Protein AF-A0A6S5D367-F1 (afdb_monomer_lite)

Foldseek 3Di:
DVQLVVCCVVLVVVLVVLVVVCCCLPVVDPCSVVDDPPPDVSVVVNVVSVVSNVVSVPDDPDPDDPVNVVVVVCVVCVVCVVVCVVVDPPVVVVVVVVVVVD

Organism: Aeromonas veronii (NCBI:txid654)

pLDDT: mean 86.99, std 5.33, range [64.31, 95.62]

Secondary structure (DSSP, 8-state):
-HHHHHHHHHHHHHHHHHHHHHHIIIII-SSGGG--STT-HHHHHHHHHHHHHHHHHH--SSS--HHHHHHHHHHHHGGGHHHHHHHS-HHHHHHHHHHHH-

Radius of gyration: 26.48 Å; chains: 1; bounding box: 50×31×66 Å

Sequence (102 aa):
MRAKRTGLREYGALAAEYTSGFERRWLHTVDRDGETLLGSADIQSLADLGNAYAVIKEIRPLPFSRDTIMQLVMATLIPFTPLLFTLFSFEVILDRFIGIVF

Structure (mmCIF, N/CA/C/O backbone):
data_AF-A0A6S5D367-F1
#
_entry.id   AF-A0A6S5D367-F1
#
loop_
_atom_site.group_PDB
_atom_site.id
_atom_site.type_symbol
_atom_site.label_atom_id
_atom_site.label_alt_id
_atom_site.label_comp_id
_atom_site.label_asym_id
_atom_site.label_entity_id
_atom_site.label_seq_id
_atom_site.pdbx_PDB_ins_code
_atom_site.Cartn_x
_atom_site.Cartn_y
_atom_site.Cartn_z
_atom_site.occupancy
_atom_site.B_iso_or_equiv
_atom_site.auth_seq_id
_atom_site.auth_comp_id
_atom_site.auth_asym_id
_atom_site.auth_atom_id
_atom_site.pdbx_PDB_model_num
ATOM 1 N N . MET A 1 1 ? -13.930 -0.029 -6.413 1.00 81.81 1 MET A N 1
ATOM 2 C CA . MET A 1 1 ? -13.265 -1.305 -6.796 1.00 81.81 1 MET A CA 1
ATOM 3 C C . MET A 1 1 ? -13.079 -1.507 -8.297 1.00 81.81 1 MET A C 1
ATOM 5 O O . MET A 1 1 ? -12.016 -1.989 -8.668 1.00 81.81 1 MET A O 1
ATOM 9 N N . ARG A 1 2 ? -14.042 -1.140 -9.163 1.00 84.12 2 ARG A N 1
ATOM 10 C CA . ARG A 1 2 ? -13.843 -1.185 -10.629 1.00 84.12 2 ARG A CA 1
ATOM 11 C C . ARG A 1 2 ? -12.630 -0.353 -11.068 1.00 84.12 2 ARG A C 1
ATOM 13 O O . ARG A 1 2 ? -11.734 -0.918 -11.668 1.00 84.12 2 ARG A O 1
ATOM 20 N N . ALA A 1 3 ? -12.531 0.900 -10.611 1.00 82.44 3 ALA A N 1
ATOM 21 C CA . ALA A 1 3 ? -11.376 1.770 -10.868 1.00 82.44 3 ALA A CA 1
ATOM 22 C C . ALA A 1 3 ? -10.027 1.142 -10.465 1.00 82.44 3 ALA A C 1
ATOM 24 O O . ALA A 1 3 ? -9.104 1.130 -11.263 1.00 82.44 3 ALA A O 1
ATOM 25 N N . LYS A 1 4 ? -9.929 0.521 -9.277 1.00 85.88 4 LYS A N 1
ATOM 26 C CA . LYS A 1 4 ? -8.719 -0.211 -8.857 1.00 85.88 4 LYS A CA 1
ATOM 27 C C . LYS A 1 4 ? -8.385 -1.373 -9.796 1.00 85.88 4 LYS A C 1
ATOM 29 O O . LYS A 1 4 ? -7.232 -1.551 -10.157 1.00 85.88 4 LYS A O 1
ATOM 34 N N . ARG A 1 5 ? -9.376 -2.190 -10.172 1.00 86.56 5 ARG A N 1
ATOM 35 C CA . ARG A 1 5 ? -9.161 -3.338 -11.072 1.00 86.56 5 ARG A CA 1
ATOM 36 C C . ARG A 1 5 ? -8.738 -2.894 -12.470 1.00 86.56 5 ARG A C 1
ATOM 38 O O . ARG A 1 5 ? -7.860 -3.524 -13.043 1.00 86.56 5 ARG A O 1
ATOM 45 N N . THR A 1 6 ? -9.361 -1.842 -12.995 1.00 89.12 6 THR A N 1
ATOM 46 C CA . THR A 1 6 ? -9.004 -1.247 -14.286 1.00 89.12 6 THR A CA 1
ATOM 47 C C . THR A 1 6 ? -7.597 -0.659 -14.228 1.00 89.12 6 THR A C 1
ATOM 49 O O . THR A 1 6 ? -6.744 -1.080 -14.998 1.00 89.12 6 THR A O 1
ATOM 52 N N . GLY A 1 7 ? -7.310 0.174 -13.224 1.00 86.81 7 GLY A N 1
ATOM 53 C CA . GLY A 1 7 ? -5.988 0.766 -13.029 1.00 86.81 7 GLY A CA 1
ATOM 54 C C . GLY A 1 7 ? -4.884 -0.280 -12.863 1.00 86.81 7 GLY A C 1
ATOM 55 O O . GLY A 1 7 ? -3.854 -0.166 -13.506 1.00 86.81 7 GLY A O 1
ATOM 56 N N . LEU A 1 8 ? -5.098 -1.347 -12.082 1.00 89.94 8 LEU A N 1
ATOM 57 C CA . LEU A 1 8 ? -4.107 -2.426 -11.940 1.00 89.94 8 LEU A CA 1
ATOM 58 C C . LEU A 1 8 ? -3.825 -3.161 -13.255 1.00 89.94 8 LEU A C 1
ATOM 60 O O . LEU A 1 8 ? -2.709 -3.626 -13.452 1.00 89.94 8 LEU A O 1
ATOM 64 N N . ARG A 1 9 ? -4.822 -3.294 -14.137 1.00 90.81 9 ARG A N 1
ATOM 65 C CA . ARG A 1 9 ? -4.631 -3.923 -15.450 1.00 90.81 9 ARG A CA 1
ATOM 66 C C . ARG A 1 9 ? -3.859 -3.009 -16.390 1.00 90.81 9 ARG A C 1
ATOM 68 O O . ARG A 1 9 ? -2.875 -3.448 -16.966 1.00 90.81 9 ARG A O 1
ATOM 75 N N . GLU A 1 10 ? -4.289 -1.759 -16.515 1.00 90.94 10 GLU A N 1
ATOM 76 C CA . GLU A 1 10 ? -3.698 -0.789 -17.442 1.00 90.94 10 GLU A CA 1
ATOM 77 C C . GLU A 1 10 ? -2.288 -0.382 -17.003 1.00 90.94 10 GLU A C 1
ATOM 79 O O . GLU A 1 10 ? -1.335 -0.543 -17.761 1.00 90.94 10 GLU A O 1
ATOM 84 N N . TYR A 1 11 ? -2.121 0.040 -15.746 1.00 89.88 11 TYR A N 1
ATOM 85 C CA . TYR A 1 11 ? -0.806 0.403 -15.213 1.00 89.88 11 TYR A CA 1
ATOM 86 C C . TYR A 1 11 ? 0.090 -0.813 -15.001 1.00 89.88 11 TYR A C 1
ATOM 88 O O . TYR A 1 11 ? 1.304 -0.684 -15.092 1.00 89.88 11 TYR A O 1
ATOM 96 N N . GLY A 1 12 ? -0.477 -1.994 -14.736 1.00 89.12 12 GLY A N 1
ATOM 97 C CA . GLY A 1 12 ? 0.300 -3.230 -14.657 1.00 89.12 12 GLY A CA 1
ATOM 98 C C . GLY A 1 12 ? 0.875 -3.638 -16.013 1.00 89.12 12 GLY A C 1
ATOM 99 O O . GLY A 1 12 ? 2.046 -4.004 -16.086 1.00 89.12 12 GLY A O 1
ATOM 100 N N . ALA A 1 13 ? 0.084 -3.531 -17.085 1.00 92.50 13 ALA A N 1
ATOM 101 C CA . ALA A 1 13 ? 0.557 -3.776 -18.446 1.00 92.50 13 ALA A CA 1
ATOM 102 C C . ALA A 1 13 ? 1.638 -2.763 -18.852 1.00 92.50 13 ALA A C 1
ATOM 104 O O . ALA A 1 13 ? 2.706 -3.170 -19.302 1.00 92.50 13 ALA A O 1
ATOM 105 N N . LEU A 1 14 ? 1.404 -1.472 -18.591 1.00 92.44 14 LEU A N 1
ATOM 106 C CA . LEU A 1 14 ? 2.383 -0.412 -18.839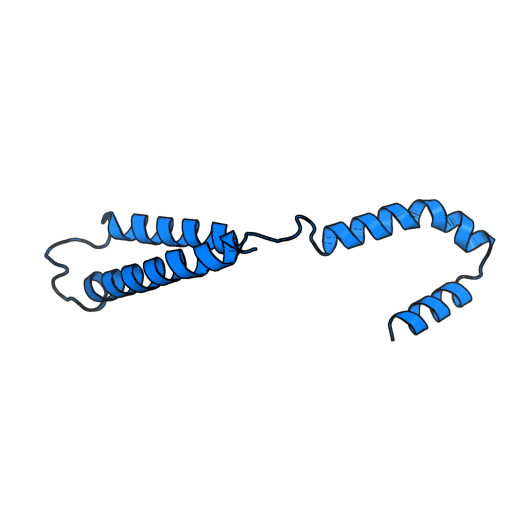 1.00 92.44 14 LEU A CA 1
ATOM 107 C C . LEU A 1 14 ? 3.686 -0.630 -18.051 1.00 92.44 14 LEU A C 1
ATOM 109 O O . LEU A 1 14 ? 4.773 -0.502 -18.606 1.00 92.44 14 LEU A O 1
ATOM 113 N N . ALA A 1 15 ? 3.586 -0.998 -16.770 1.00 91.88 15 ALA A N 1
ATOM 114 C CA . ALA A 1 15 ? 4.743 -1.303 -15.931 1.00 91.88 15 ALA A CA 1
ATOM 115 C C . ALA A 1 15 ? 5.549 -2.488 -16.464 1.00 91.88 15 ALA A C 1
ATOM 117 O O . ALA A 1 15 ? 6.778 -2.424 -16.491 1.00 91.88 15 ALA A O 1
ATOM 118 N N . ALA A 1 16 ? 4.875 -3.549 -16.910 1.00 91.38 16 ALA A N 1
ATOM 119 C CA . ALA A 1 16 ? 5.533 -4.716 -17.484 1.00 91.38 16 ALA A CA 1
ATOM 120 C C . ALA A 1 16 ? 6.254 -4.375 -18.797 1.00 91.38 16 ALA A C 1
ATOM 122 O O . ALA A 1 16 ? 7.424 -4.721 -18.959 1.00 91.38 16 ALA A O 1
ATOM 123 N N . GLU A 1 17 ? 5.583 -3.659 -19.701 1.00 93.62 17 GLU A N 1
ATOM 124 C CA . GLU A 1 17 ? 6.157 -3.236 -20.979 1.00 93.62 17 GLU A CA 1
ATOM 125 C C . GLU A 1 17 ? 7.381 -2.339 -20.764 1.00 93.62 17 GLU A C 1
ATOM 127 O O . GLU A 1 17 ? 8.474 -2.663 -21.235 1.00 93.62 17 GLU A O 1
ATOM 132 N N . TYR A 1 18 ? 7.234 -1.278 -19.967 1.00 93.06 18 TYR A N 1
ATOM 133 C CA . TYR A 1 18 ? 8.307 -0.323 -19.704 1.00 93.06 18 TYR A CA 1
ATOM 134 C C . TYR A 1 18 ? 9.503 -0.973 -18.997 1.00 93.06 18 TYR A C 1
ATOM 136 O O . TYR A 1 18 ? 10.644 -0.765 -19.403 1.00 93.06 18 TYR A O 1
ATOM 144 N N . THR A 1 19 ? 9.262 -1.820 -17.989 1.00 92.06 19 THR A N 1
ATOM 145 C CA . THR A 1 19 ? 10.345 -2.528 -17.282 1.00 92.06 19 THR A CA 1
ATOM 146 C C . THR A 1 19 ? 11.082 -3.479 -18.220 1.00 92.06 19 THR A C 1
ATOM 148 O O . THR A 1 19 ? 12.306 -3.526 -18.187 1.00 92.06 19 THR A O 1
ATOM 151 N N . SER A 1 20 ? 10.369 -4.186 -19.104 1.00 92.19 20 SER A N 1
ATOM 152 C CA . SER A 1 20 ? 11.003 -5.080 -20.083 1.00 92.19 20 SER A CA 1
ATOM 153 C C . SER A 1 20 ? 11.850 -4.324 -21.118 1.00 92.19 20 SER A C 1
ATOM 155 O O . SER A 1 20 ? 12.924 -4.793 -21.502 1.00 92.19 20 SER A O 1
ATOM 157 N N . GLY A 1 21 ? 11.403 -3.137 -21.545 1.00 92.06 21 GLY A N 1
ATOM 158 C CA . GLY A 1 21 ? 12.159 -2.252 -22.433 1.00 92.06 21 GLY A CA 1
ATOM 159 C C . GLY A 1 21 ? 13.398 -1.682 -21.746 1.00 92.06 21 GLY A C 1
ATOM 160 O O . GLY A 1 21 ? 14.493 -1.734 -22.307 1.00 92.06 21 GLY A O 1
ATOM 161 N N . PHE A 1 22 ? 13.241 -1.228 -20.501 1.00 92.12 22 PHE A N 1
ATOM 162 C CA . PHE A 1 22 ? 14.336 -0.759 -19.659 1.00 92.12 22 PHE A CA 1
ATOM 163 C C . PHE A 1 22 ? 15.385 -1.858 -19.443 1.00 92.12 22 PHE A C 1
ATOM 165 O O . PHE A 1 22 ? 16.574 -1.628 -19.645 1.00 92.12 22 PHE A O 1
ATOM 172 N N . GLU A 1 23 ? 14.954 -3.071 -19.089 1.00 90.75 23 GLU A N 1
ATOM 173 C CA . GLU A 1 23 ? 15.836 -4.221 -18.882 1.00 90.75 23 GLU A CA 1
ATOM 174 C C . GLU A 1 23 ? 16.634 -4.535 -20.150 1.00 90.75 23 GLU A C 1
ATOM 176 O O . GLU A 1 23 ? 17.860 -4.657 -20.113 1.00 90.75 23 GLU A O 1
ATOM 181 N N . ARG A 1 24 ? 15.949 -4.600 -21.297 1.00 90.12 24 ARG A N 1
ATOM 182 C CA . ARG A 1 24 ? 16.582 -4.857 -22.591 1.00 90.12 24 ARG A CA 1
ATOM 183 C C . ARG A 1 24 ? 17.647 -3.813 -22.909 1.00 90.12 24 ARG A C 1
ATOM 185 O O . ARG A 1 24 ? 18.769 -4.185 -23.234 1.00 90.12 24 ARG A O 1
ATOM 192 N N . ARG A 1 25 ? 17.305 -2.529 -22.788 1.00 89.25 25 ARG A N 1
ATOM 193 C CA . ARG A 1 25 ? 18.193 -1.414 -23.137 1.00 89.25 25 ARG A CA 1
ATOM 194 C C . ARG A 1 25 ? 19.391 -1.301 -22.196 1.00 89.25 25 ARG A C 1
ATOM 196 O O . ARG A 1 25 ? 20.511 -1.110 -22.654 1.00 89.25 25 ARG A O 1
ATOM 203 N N . TRP A 1 26 ? 19.168 -1.417 -20.889 1.00 89.94 26 TRP A N 1
ATOM 204 C CA . TRP A 1 26 ? 20.178 -1.054 -19.892 1.00 89.94 26 TRP A CA 1
ATOM 205 C C . TRP A 1 26 ? 20.959 -2.241 -19.322 1.00 89.94 26 TRP A C 1
ATOM 207 O O . TRP A 1 26 ? 22.123 -2.060 -18.933 1.00 89.94 26 TRP A O 1
ATOM 217 N N . LEU A 1 27 ? 20.353 -3.435 -19.272 1.00 88.62 27 LEU A N 1
ATOM 218 C CA . LEU A 1 27 ? 20.987 -4.648 -18.741 1.00 88.62 27 LEU A CA 1
ATOM 219 C C . LEU A 1 27 ? 21.509 -5.586 -19.834 1.00 88.62 27 LEU A C 1
ATOM 221 O O . LEU A 1 27 ? 22.552 -6.201 -19.628 1.00 88.62 27 LEU A O 1
ATOM 225 N N . HIS A 1 28 ? 20.819 -5.688 -20.976 1.00 86.38 28 HIS A N 1
ATOM 226 C CA . HIS A 1 28 ? 21.153 -6.671 -22.021 1.00 86.38 28 HIS A CA 1
ATOM 227 C C . HIS A 1 28 ? 21.879 -6.085 -23.244 1.00 86.38 28 HIS A C 1
ATOM 229 O O . HIS A 1 28 ? 22.501 -6.841 -23.990 1.00 86.38 28 HIS A O 1
ATOM 235 N N . THR A 1 29 ? 21.865 -4.763 -23.447 1.00 83.69 29 THR A N 1
ATOM 236 C CA . THR A 1 29 ? 22.625 -4.095 -24.522 1.00 83.69 29 THR A CA 1
ATOM 237 C C . THR A 1 29 ? 23.976 -3.588 -24.013 1.00 83.69 29 THR A C 1
ATOM 239 O O . THR A 1 29 ? 24.044 -2.828 -23.049 1.00 83.69 29 THR A O 1
ATOM 242 N N . VAL A 1 30 ? 25.063 -3.975 -24.693 1.00 75.69 30 VAL A N 1
ATOM 243 C CA . VAL A 1 30 ? 26.448 -3.625 -24.309 1.00 75.69 30 VAL A CA 1
ATOM 244 C C . VAL A 1 30 ? 26.766 -2.147 -24.557 1.00 75.69 30 VAL A C 1
ATOM 246 O O . VAL A 1 30 ? 27.425 -1.522 -23.733 1.00 75.69 30 VAL A O 1
ATOM 249 N N . ASP A 1 31 ? 26.279 -1.589 -25.667 1.00 78.06 31 ASP A N 1
ATOM 250 C CA . ASP A 1 31 ? 26.608 -0.225 -26.110 1.00 78.06 31 ASP A CA 1
ATOM 251 C C . ASP A 1 31 ? 25.655 0.846 -25.547 1.00 78.06 31 ASP A C 1
ATOM 253 O O . ASP A 1 31 ? 25.961 2.029 -25.602 1.00 78.06 31 ASP A O 1
ATOM 257 N N . ARG A 1 32 ? 24.504 0.445 -24.973 1.00 81.44 32 ARG A N 1
ATOM 258 C CA . ARG A 1 32 ? 23.477 1.338 -24.380 1.00 81.44 32 ARG A CA 1
ATOM 259 C C . ARG A 1 32 ? 23.164 2.579 -25.234 1.00 81.44 32 ARG A C 1
ATOM 261 O O . ARG A 1 32 ? 22.913 3.655 -24.702 1.00 81.44 32 ARG A O 1
ATOM 268 N N . ASP A 1 33 ? 23.224 2.428 -26.557 1.00 79.50 33 ASP A N 1
ATOM 269 C CA . ASP A 1 33 ? 23.066 3.498 -27.550 1.00 79.50 33 ASP A CA 1
ATOM 270 C C . ASP A 1 33 ? 24.014 4.705 -27.345 1.00 79.50 33 ASP A C 1
ATOM 272 O O . ASP A 1 33 ? 23.708 5.824 -27.755 1.00 79.50 33 ASP A O 1
ATOM 276 N N . GLY A 1 34 ? 25.160 4.502 -26.687 1.00 81.06 34 GLY A N 1
ATOM 277 C CA . GLY A 1 34 ? 26.102 5.557 -26.309 1.00 81.06 34 GLY A CA 1
ATOM 278 C C . GLY A 1 34 ? 25.676 6.394 -25.094 1.00 81.06 34 GLY A C 1
ATOM 279 O O . GLY A 1 34 ? 26.354 7.367 -24.757 1.00 81.06 34 GLY A O 1
ATOM 280 N N . GLU A 1 35 ? 24.581 6.040 -24.416 1.00 83.56 35 GLU A N 1
ATOM 281 C CA . GLU A 1 35 ? 24.077 6.749 -23.240 1.00 83.56 35 GLU A CA 1
ATOM 282 C C . GLU A 1 35 ? 24.563 6.138 -21.915 1.00 83.56 35 GLU A C 1
ATOM 284 O O . GLU A 1 35 ? 24.801 4.936 -21.766 1.00 83.56 35 GLU A O 1
ATOM 289 N N . THR A 1 36 ? 24.676 6.991 -20.892 1.00 84.75 36 THR A N 1
ATOM 290 C CA . THR A 1 36 ? 25.010 6.560 -19.530 1.00 84.75 36 THR A CA 1
ATOM 291 C C . THR A 1 36 ? 23.736 6.298 -18.736 1.00 84.75 36 THR A C 1
ATOM 293 O O . THR A 1 36 ? 22.836 7.130 -18.692 1.00 84.75 36 THR A O 1
ATOM 296 N N . LEU A 1 37 ? 23.692 5.151 -18.051 1.00 83.00 37 LEU A N 1
ATOM 297 C CA . LEU A 1 37 ? 22.578 4.781 -17.176 1.00 83.00 37 LEU A CA 1
ATOM 298 C C . LEU A 1 37 ? 22.346 5.848 -16.088 1.00 83.00 37 LEU A C 1
ATOM 300 O O . LEU A 1 37 ? 21.231 6.318 -15.887 1.00 83.00 37 LEU A O 1
ATOM 304 N N . LEU A 1 38 ? 23.416 6.266 -15.406 1.00 84.62 38 LEU A N 1
ATOM 305 C CA . LEU A 1 38 ? 23.366 7.352 -14.428 1.00 84.62 38 LEU A CA 1
ATOM 306 C C . LEU A 1 38 ? 23.089 8.689 -15.125 1.00 84.62 38 LEU A C 1
ATOM 308 O O . LEU A 1 38 ? 23.852 9.109 -15.989 1.00 84.62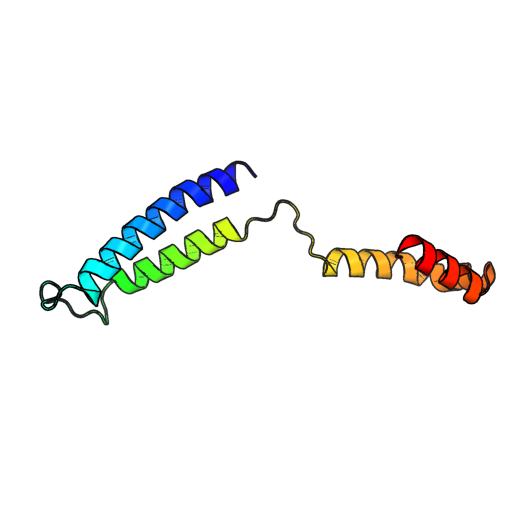 38 LEU A O 1
ATOM 312 N N . GLY A 1 39 ? 22.018 9.365 -14.707 1.00 83.94 39 GLY A N 1
ATOM 313 C CA . GLY A 1 39 ? 21.570 10.626 -15.304 1.00 83.94 39 GLY A CA 1
ATOM 314 C C . GLY A 1 39 ? 20.562 10.457 -16.443 1.00 83.94 39 GLY A C 1
ATOM 315 O O . GLY A 1 39 ? 20.012 11.456 -16.899 1.00 83.94 39 GLY A O 1
ATOM 316 N N . SER A 1 40 ? 20.269 9.221 -16.864 1.00 88.00 40 SER A N 1
ATOM 317 C CA . SER A 1 40 ? 19.184 8.959 -17.808 1.00 88.00 40 SER A CA 1
ATOM 318 C C . SER A 1 40 ? 17.818 9.272 -17.187 1.00 88.00 40 SER A C 1
ATOM 320 O O . SER A 1 40 ? 17.528 8.889 -16.047 1.00 88.00 40 SER A O 1
ATOM 322 N N . ALA A 1 41 ? 16.947 9.910 -17.973 1.00 88.19 41 ALA A N 1
ATOM 323 C CA . ALA A 1 41 ? 15.546 10.134 -17.618 1.00 88.19 41 ALA A CA 1
ATOM 324 C C . ALA A 1 41 ? 14.763 8.817 -17.450 1.00 88.19 41 ALA A C 1
ATOM 326 O O . ALA A 1 41 ? 13.725 8.798 -16.780 1.00 88.19 41 ALA A O 1
ATOM 327 N N . ASP A 1 42 ? 15.271 7.711 -18.003 1.00 90.38 42 ASP A N 1
ATOM 328 C CA . ASP A 1 42 ? 14.627 6.402 -17.940 1.00 90.38 42 ASP A CA 1
ATOM 329 C C . ASP A 1 42 ? 14.564 5.857 -16.506 1.00 90.38 42 ASP A C 1
ATOM 331 O O . ASP A 1 42 ? 13.566 5.234 -16.142 1.00 90.38 42 ASP A O 1
ATOM 335 N N . ILE A 1 43 ? 15.595 6.110 -15.680 1.00 89.06 43 ILE A N 1
ATOM 336 C CA . ILE A 1 43 ? 15.628 5.691 -14.264 1.00 89.06 43 ILE A CA 1
ATOM 337 C C . ILE A 1 43 ? 14.553 6.428 -13.470 1.00 89.06 43 ILE A C 1
ATOM 339 O O . ILE A 1 43 ? 13.824 5.814 -12.690 1.00 89.06 43 ILE A O 1
ATOM 343 N N . GLN A 1 44 ? 14.456 7.744 -13.663 1.00 90.50 44 GLN A N 1
ATOM 344 C CA . GLN A 1 44 ? 13.450 8.551 -12.980 1.00 90.50 44 GLN A CA 1
ATOM 345 C C . GLN A 1 44 ? 12.045 8.134 -13.419 1.00 90.50 44 GLN A C 1
ATOM 347 O O . GLN A 1 44 ? 11.185 7.898 -12.578 1.00 90.50 44 GLN A O 1
ATOM 352 N N . SER A 1 45 ? 11.844 7.932 -14.720 1.00 91.50 45 SER A N 1
ATOM 353 C CA . SER A 1 45 ? 10.571 7.468 -15.270 1.00 91.50 45 SER A CA 1
ATOM 354 C C . SER A 1 45 ? 10.187 6.071 -14.752 1.00 91.50 45 SER A C 1
ATOM 356 O O . SER A 1 45 ? 9.013 5.823 -14.478 1.00 91.50 45 SER A O 1
ATOM 358 N N . LEU A 1 46 ? 11.156 5.168 -14.530 1.00 91.62 46 LEU A N 1
ATOM 359 C CA . LEU A 1 46 ? 10.917 3.867 -13.886 1.00 91.62 46 LEU A CA 1
ATOM 360 C C . LEU A 1 46 ? 10.461 4.026 -12.426 1.00 91.62 46 LEU A C 1
ATOM 362 O O . LEU A 1 46 ? 9.539 3.337 -11.983 1.00 91.62 46 LEU A O 1
ATOM 366 N N . ALA A 1 47 ? 11.086 4.940 -11.680 1.00 90.69 47 ALA A N 1
ATOM 367 C CA . ALA A 1 47 ? 10.695 5.248 -10.307 1.00 90.69 47 ALA A CA 1
ATOM 368 C C . ALA A 1 47 ? 9.290 5.873 -10.241 1.00 90.69 47 ALA A C 1
ATOM 370 O O . ALA A 1 47 ? 8.463 5.451 -9.428 1.00 90.69 47 ALA A O 1
ATOM 371 N N . ASP A 1 48 ? 8.992 6.816 -11.135 1.00 93.44 48 ASP A N 1
ATOM 372 C CA . ASP A 1 48 ? 7.684 7.466 -11.239 1.00 93.44 48 ASP A CA 1
ATOM 373 C C . ASP A 1 48 ? 6.582 6.459 -11.601 1.00 93.44 48 ASP A C 1
ATOM 375 O O . ASP A 1 48 ? 5.495 6.481 -11.014 1.00 93.44 48 ASP A O 1
ATOM 379 N N . LEU A 1 49 ? 6.874 5.504 -12.489 1.00 92.50 49 LEU A N 1
ATOM 380 C CA . LEU A 1 49 ? 5.969 4.405 -12.828 1.00 92.50 49 LEU A CA 1
ATOM 381 C C . LEU A 1 49 ? 5.702 3.484 -11.630 1.00 92.50 49 LEU A C 1
ATOM 383 O O . LEU A 1 49 ? 4.552 3.111 -11.376 1.00 92.50 49 LEU A O 1
ATOM 387 N N . GLY A 1 50 ? 6.745 3.156 -10.865 1.00 89.31 50 GLY A N 1
ATOM 388 C CA . GLY A 1 50 ? 6.623 2.401 -9.618 1.00 89.31 50 GLY A CA 1
ATOM 389 C C . GLY A 1 50 ? 5.728 3.110 -8.599 1.00 89.31 50 GLY A C 1
ATOM 390 O O . GLY A 1 50 ? 4.820 2.489 -8.037 1.00 89.31 50 GLY A O 1
ATOM 391 N N . ASN A 1 51 ? 5.921 4.418 -8.421 1.00 91.31 51 ASN A N 1
ATOM 392 C CA . ASN A 1 51 ? 5.096 5.248 -7.543 1.00 91.31 51 ASN A CA 1
ATOM 393 C C . ASN A 1 51 ? 3.632 5.289 -8.005 1.00 91.31 51 ASN A C 1
ATOM 395 O O . ASN A 1 51 ? 2.724 5.048 -7.205 1.00 91.31 51 ASN A O 1
ATOM 399 N N . ALA A 1 52 ? 3.382 5.520 -9.296 1.00 87.81 52 ALA A N 1
ATOM 400 C CA . ALA A 1 52 ? 2.029 5.546 -9.850 1.00 87.81 52 ALA A CA 1
ATOM 401 C C . ALA A 1 52 ? 1.300 4.201 -9.660 1.00 87.81 52 ALA A C 1
ATOM 403 O O . ALA A 1 52 ? 0.138 4.165 -9.240 1.00 87.81 52 ALA A O 1
ATOM 404 N N . TYR A 1 53 ? 1.989 3.081 -9.901 1.00 89.38 53 TYR A N 1
ATOM 405 C CA . TYR A 1 53 ? 1.429 1.747 -9.681 1.00 89.38 53 TYR A CA 1
ATOM 406 C C . TYR A 1 53 ? 1.147 1.468 -8.196 1.00 89.38 53 TYR A C 1
ATOM 408 O O . TYR A 1 53 ? 0.099 0.901 -7.859 1.00 89.38 53 TYR A O 1
ATOM 416 N N . ALA A 1 54 ? 2.043 1.889 -7.296 1.00 88.94 54 ALA A N 1
ATOM 417 C CA . ALA A 1 54 ? 1.872 1.727 -5.853 1.00 88.94 54 ALA A CA 1
ATOM 418 C C . ALA A 1 54 ? 0.605 2.432 -5.346 1.00 88.94 54 ALA A C 1
ATOM 420 O O . ALA A 1 54 ? -0.198 1.803 -4.654 1.00 88.94 54 ALA A O 1
ATOM 421 N N . VAL A 1 55 ? 0.354 3.670 -5.784 1.00 88.12 55 VAL A N 1
ATOM 422 C CA . VAL A 1 55 ? -0.864 4.426 -5.435 1.00 88.12 55 VAL A CA 1
ATOM 423 C C . VAL A 1 55 ? -2.131 3.644 -5.797 1.00 8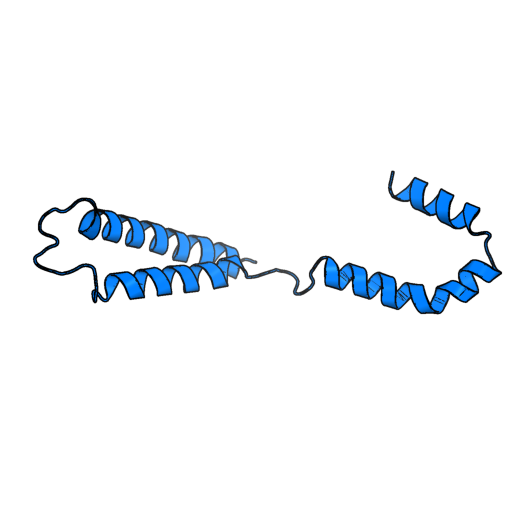8.12 55 VAL A C 1
ATOM 425 O O . VAL A 1 55 ? -3.041 3.497 -4.978 1.00 88.12 55 VAL A O 1
ATOM 428 N N . ILE A 1 56 ? -2.193 3.066 -7.001 1.00 88.12 56 ILE A N 1
ATOM 429 C CA . ILE A 1 56 ? -3.355 2.285 -7.457 1.00 88.12 56 ILE A CA 1
ATOM 430 C C . ILE A 1 56 ? -3.492 0.983 -6.655 1.00 88.12 56 ILE A C 1
ATOM 432 O O . ILE A 1 56 ? -4.601 0.582 -6.270 1.00 88.12 56 ILE A O 1
ATOM 436 N N . LYS A 1 57 ? -2.370 0.315 -6.372 1.00 84.50 57 LYS A N 1
ATOM 437 C CA . LYS A 1 57 ? -2.324 -0.905 -5.556 1.00 84.50 57 LYS A CA 1
ATOM 438 C C . LYS A 1 57 ? -2.813 -0.650 -4.129 1.00 84.50 57 LYS A C 1
ATOM 440 O O . LYS A 1 57 ? -3.504 -1.507 -3.564 1.00 84.50 57 LYS A O 1
ATOM 445 N N . GLU A 1 58 ? -2.525 0.520 -3.579 1.00 87.56 58 GLU A N 1
ATOM 446 C CA . GLU A 1 58 ? -2.908 0.927 -2.229 1.00 87.56 58 GLU A CA 1
ATOM 447 C C . GLU A 1 58 ? -4.362 1.378 -2.092 1.00 87.56 58 GLU A C 1
ATOM 449 O O . GLU A 1 58 ? -4.843 1.461 -0.964 1.00 87.56 58 GLU A O 1
ATOM 454 N N . ILE A 1 59 ? -5.114 1.565 -3.186 1.00 86.31 59 ILE A N 1
ATOM 455 C CA . ILE A 1 59 ? -6.551 1.880 -3.115 1.00 86.31 59 ILE A CA 1
ATOM 456 C C . ILE A 1 59 ? -7.271 0.812 -2.277 1.00 86.31 59 ILE A C 1
ATOM 458 O O . ILE A 1 59 ? -7.354 -0.361 -2.660 1.00 86.31 59 ILE A O 1
ATOM 462 N N . ARG A 1 60 ? -7.826 1.198 -1.129 1.00 79.81 60 ARG A N 1
ATOM 463 C CA . ARG A 1 60 ? -8.592 0.302 -0.252 1.00 79.81 60 ARG A CA 1
ATOM 464 C C . ARG A 1 60 ? -10.090 0.585 -0.396 1.00 79.81 60 ARG A C 1
ATOM 466 O O . ARG A 1 60 ? -10.475 1.741 -0.533 1.00 79.81 60 ARG A O 1
ATOM 473 N N . PRO A 1 61 ? -10.952 -0.449 -0.381 1.00 77.69 61 PRO A N 1
ATOM 474 C CA . PRO A 1 61 ? -12.402 -0.251 -0.385 1.00 77.69 61 PRO A CA 1
ATOM 475 C C . PRO A 1 61 ? -12.915 0.409 0.900 1.00 77.69 61 PRO A C 1
ATOM 477 O O . PRO A 1 61 ? -13.949 1.062 0.864 1.00 77.69 61 PRO A O 1
ATOM 480 N N . LEU A 1 62 ? -12.203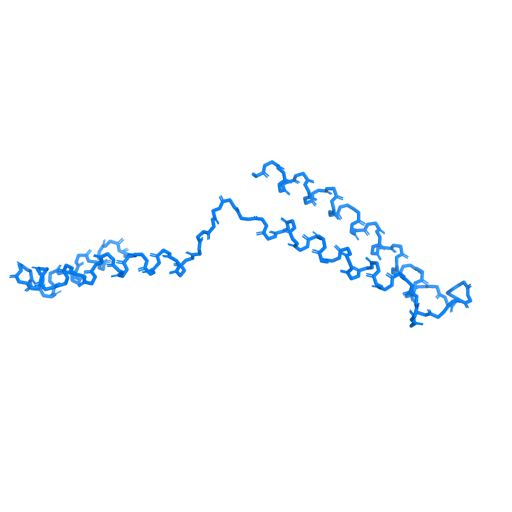 0.232 2.015 1.00 81.94 62 LEU A N 1
ATOM 481 C CA . LEU A 1 62 ? -12.518 0.828 3.307 1.00 81.94 62 LEU A CA 1
ATOM 482 C C . LEU A 1 62 ? -11.288 1.583 3.830 1.00 81.94 62 LEU A C 1
ATOM 484 O O . LEU A 1 62 ? -10.180 1.046 3.732 1.00 81.94 62 LEU A O 1
ATOM 488 N N . PRO A 1 63 ? -11.461 2.78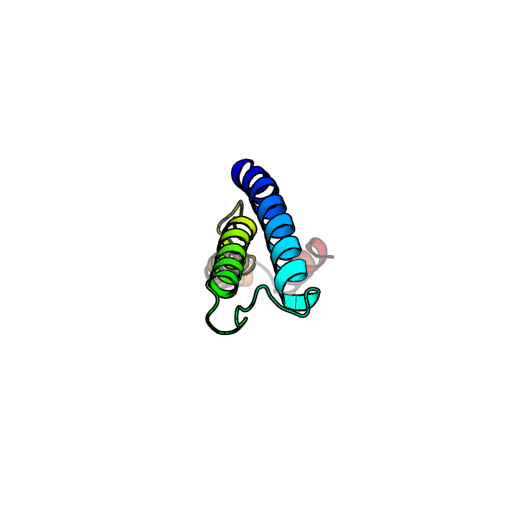4 4.409 1.00 80.62 63 PRO A N 1
ATOM 489 C CA . PRO A 1 63 ? -10.364 3.582 4.956 1.00 80.62 63 PRO A CA 1
ATOM 490 C C . PRO A 1 63 ? -9.907 3.111 6.348 1.00 80.62 63 PRO A C 1
ATOM 492 O O . PRO A 1 63 ? -9.067 3.753 6.967 1.00 80.62 63 PRO A O 1
ATOM 495 N N . PHE A 1 64 ? -10.453 2.005 6.855 1.00 85.19 64 PHE A N 1
ATOM 496 C CA . PHE A 1 64 ? -10.203 1.520 8.209 1.00 85.19 64 PHE A CA 1
ATOM 497 C C . PHE A 1 64 ? -9.199 0.367 8.201 1.00 85.19 64 PHE A C 1
ATOM 499 O O . PHE A 1 64 ? -9.334 -0.585 7.424 1.00 85.19 64 PHE A O 1
ATOM 506 N N . SER A 1 65 ? -8.187 0.447 9.065 1.00 85.69 65 SER A N 1
ATOM 507 C CA . SER A 1 65 ? -7.263 -0.660 9.323 1.00 85.69 65 SER A CA 1
ATOM 508 C C . SER A 1 65 ? -7.796 -1.560 10.445 1.00 85.69 65 SER A C 1
ATOM 510 O O . SER A 1 65 ? -8.768 -1.225 11.125 1.00 85.69 65 SER A O 1
ATOM 512 N N . ARG A 1 66 ? -7.146 -2.712 10.667 1.00 85.38 66 ARG A N 1
ATOM 513 C CA . ARG A 1 66 ? -7.420 -3.550 11.850 1.00 85.38 66 ARG A CA 1
ATOM 514 C C . ARG A 1 66 ? -7.223 -2.762 13.145 1.00 85.38 66 ARG A C 1
ATOM 516 O O . ARG A 1 66 ? -8.034 -2.901 14.052 1.00 85.38 66 ARG A O 1
ATOM 523 N N . ASP A 1 67 ? -6.215 -1.895 13.186 1.00 91.06 67 ASP A N 1
ATOM 524 C CA . ASP A 1 67 ? -5.945 -1.039 14.341 1.00 91.06 67 ASP A CA 1
ATOM 525 C C . ASP A 1 67 ? -7.085 -0.048 14.572 1.00 91.06 67 ASP A C 1
ATOM 527 O O . ASP A 1 67 ? -7.496 0.140 15.712 1.00 91.06 67 ASP A O 1
ATOM 531 N N . THR A 1 68 ? -7.665 0.521 13.507 1.00 92.19 68 THR A N 1
ATOM 532 C CA . THR A 1 68 ? -8.838 1.400 13.633 1.00 92.19 68 THR A CA 1
ATOM 533 C C . THR A 1 68 ? -10.033 0.662 14.232 1.00 92.19 68 THR A C 1
ATOM 535 O O . THR A 1 68 ? -10.720 1.197 15.099 1.00 92.19 68 THR A O 1
ATOM 538 N N . ILE A 1 69 ? -10.272 -0.580 13.802 1.00 92.56 69 ILE A N 1
ATOM 539 C CA . ILE A 1 69 ? -11.348 -1.411 14.354 1.00 92.56 69 ILE A CA 1
ATOM 540 C C . ILE A 1 69 ? -11.069 -1.725 15.828 1.00 92.56 69 ILE A C 1
ATOM 542 O O . ILE A 1 69 ? -11.963 -1.585 16.659 1.00 92.56 69 ILE A O 1
ATOM 546 N N . MET A 1 70 ? -9.832 -2.094 16.172 1.00 93.25 70 MET A N 1
ATOM 547 C CA . MET A 1 70 ? -9.451 -2.408 17.550 1.00 93.25 70 MET A CA 1
ATOM 548 C C . MET A 1 70 ? -9.585 -1.187 18.467 1.00 93.25 70 MET A C 1
ATOM 550 O O . MET A 1 70 ? -10.135 -1.294 19.559 1.00 93.25 70 MET A O 1
ATOM 554 N N . GLN A 1 71 ? -9.147 -0.014 18.006 1.00 95.12 71 GLN A N 1
ATOM 555 C CA . GLN A 1 71 ? -9.320 1.248 18.725 1.00 95.12 71 GLN A CA 1
ATOM 556 C C . GLN A 1 71 ? -10.794 1.560 18.962 1.00 95.12 71 GLN A C 1
ATOM 558 O O . GLN A 1 71 ? -11.153 1.925 20.076 1.00 95.12 71 GLN A O 1
ATOM 563 N N . LEU A 1 72 ? -11.648 1.381 17.951 1.00 94.50 72 LEU A N 1
ATOM 564 C CA . LEU A 1 72 ? -13.086 1.600 18.089 1.00 94.50 72 LEU A CA 1
ATOM 565 C C . LEU A 1 72 ? -13.703 0.650 19.123 1.00 94.50 72 LEU A C 1
ATOM 567 O O . LEU A 1 72 ? -14.454 1.096 19.989 1.00 94.50 72 LEU A O 1
ATOM 571 N N . VAL A 1 73 ? -13.368 -0.643 19.064 1.00 93.75 73 VAL A N 1
ATOM 572 C CA . VAL A 1 73 ? -13.831 -1.646 20.036 1.00 93.75 73 VAL A CA 1
ATOM 573 C C . VAL A 1 73 ? -13.395 -1.266 21.448 1.00 93.75 73 VAL A C 1
ATOM 575 O O . VAL A 1 73 ? -14.232 -1.196 22.344 1.00 93.75 73 VAL A O 1
ATOM 578 N N . MET A 1 74 ? -12.115 -0.944 21.645 1.00 94.69 74 MET A N 1
ATOM 579 C CA . MET A 1 74 ? -11.589 -0.558 22.955 1.00 94.69 74 MET A CA 1
ATOM 580 C C . MET A 1 74 ? -12.237 0.730 23.467 1.00 94.69 74 MET A C 1
ATOM 582 O O . MET A 1 74 ? -12.738 0.755 24.586 1.00 94.69 74 MET A O 1
ATOM 586 N N . ALA A 1 75 ? -12.302 1.778 22.644 1.00 95.62 75 ALA A N 1
ATOM 587 C CA . ALA A 1 75 ? -12.937 3.046 23.005 1.00 95.62 75 ALA A CA 1
ATOM 588 C C . ALA A 1 75 ? -14.423 2.877 23.357 1.00 95.62 75 ALA A C 1
ATOM 590 O O . ALA A 1 75 ? -14.935 3.595 24.212 1.00 95.62 75 ALA A O 1
ATOM 591 N N . THR A 1 76 ? -15.097 1.907 22.734 1.00 93.25 76 THR A N 1
ATOM 592 C CA . THR A 1 76 ? -16.491 1.575 23.043 1.00 93.25 76 THR A CA 1
ATOM 593 C C . THR A 1 76 ? -16.606 0.784 24.343 1.00 93.25 76 THR A C 1
ATOM 595 O O . THR A 1 76 ? -17.495 1.075 25.128 1.00 93.25 76 THR A O 1
ATOM 598 N N . LEU A 1 77 ? -15.727 -0.190 24.607 1.00 90.62 77 LEU A N 1
ATOM 599 C CA . LEU A 1 77 ? -15.834 -1.091 25.765 1.00 90.62 77 LEU A CA 1
ATOM 600 C C . LEU A 1 77 ? -15.298 -0.497 27.076 1.00 90.62 77 LEU A C 1
ATOM 602 O O . LEU A 1 77 ? -15.887 -0.737 28.130 1.00 90.62 77 LEU A O 1
ATOM 606 N N . ILE A 1 78 ? -14.230 0.304 27.021 1.00 94.06 78 ILE A N 1
ATOM 607 C CA . ILE A 1 78 ? -13.604 0.946 28.192 1.00 94.06 78 ILE A CA 1
ATOM 608 C C . ILE A 1 78 ? -14.608 1.696 29.098 1.00 94.06 78 ILE A C 1
ATOM 610 O O . ILE A 1 78 ? -14.559 1.516 30.318 1.00 94.06 78 ILE A O 1
ATOM 614 N N . PRO A 1 79 ? -15.547 2.515 28.590 1.00 93.56 79 PRO A N 1
ATOM 615 C CA . PRO A 1 79 ? -16.511 3.188 29.462 1.00 93.56 79 PRO A CA 1
ATOM 616 C C . PRO A 1 79 ? -17.514 2.230 30.128 1.00 93.56 79 PRO A C 1
ATOM 618 O O . PRO A 1 79 ? -18.025 2.548 31.200 1.00 93.56 79 PRO A O 1
ATOM 621 N N . PHE A 1 80 ? -17.775 1.050 29.552 1.00 87.88 80 PHE A N 1
ATOM 622 C CA . PHE A 1 80 ? -18.694 0.055 30.126 1.00 87.88 80 PHE A CA 1
ATOM 623 C C . PHE A 1 80 ? -18.015 -0.947 31.059 1.00 87.88 80 PHE A C 1
ATOM 625 O O . PHE A 1 80 ? -18.714 -1.674 31.764 1.00 87.88 80 PHE A O 1
ATOM 632 N N . THR A 1 81 ? -16.680 -0.982 31.116 1.00 87.88 81 THR A N 1
ATOM 633 C CA . THR A 1 81 ? -15.943 -1.904 31.996 1.00 87.88 81 THR A CA 1
ATOM 634 C C . THR A 1 81 ? -16.413 -1.875 33.459 1.00 87.88 81 THR A C 1
ATOM 636 O O . THR A 1 81 ? -16.643 -2.951 34.009 1.00 87.88 81 THR A O 1
ATOM 639 N N . PRO A 1 82 ? -16.641 -0.706 34.099 1.00 87.50 82 PRO A N 1
ATOM 640 C CA . PRO A 1 82 ? -17.130 -0.659 35.480 1.00 87.50 82 PRO A CA 1
ATOM 641 C C . PRO A 1 82 ? -18.509 -1.312 35.641 1.00 87.50 82 PRO A C 1
ATOM 643 O O . PRO A 1 82 ? -18.744 -2.056 36.591 1.00 87.50 82 PRO A O 1
ATOM 646 N N . LEU A 1 83 ? -19.415 -1.071 34.690 1.00 87.25 83 LEU A N 1
ATOM 647 C CA . LEU A 1 83 ? -20.764 -1.635 34.700 1.00 87.25 83 LEU A CA 1
ATOM 648 C C . LEU A 1 83 ? -20.733 -3.156 34.506 1.00 87.25 83 LEU A C 1
ATOM 650 O O . LEU A 1 83 ? -21.417 -3.882 35.224 1.00 87.25 83 LEU A O 1
ATOM 654 N N . LEU A 1 84 ? -19.908 -3.637 33.573 1.00 84.56 84 LEU A N 1
ATOM 655 C CA . LEU A 1 84 ? -19.726 -5.066 33.321 1.00 84.56 84 LEU A CA 1
ATOM 656 C C . LEU A 1 84 ? -19.207 -5.788 34.565 1.00 84.56 84 LEU A C 1
ATOM 658 O O . LEU A 1 84 ? -19.773 -6.811 34.940 1.00 84.56 84 LEU A O 1
ATOM 662 N N . PHE A 1 85 ? -18.206 -5.220 35.241 1.00 84.94 85 PHE A N 1
ATOM 663 C CA . PHE A 1 85 ? -17.662 -5.787 36.476 1.00 84.94 85 PHE A CA 1
ATOM 664 C C . PHE A 1 85 ? -18.602 -5.696 37.676 1.00 84.94 85 PHE A C 1
ATOM 666 O O . PHE A 1 85 ? -18.461 -6.468 38.619 1.00 84.94 85 PHE A O 1
ATOM 673 N N . THR A 1 86 ? -19.569 -4.780 37.649 1.00 85.56 86 THR A N 1
ATOM 674 C CA . THR A 1 86 ? -20.595 -4.701 38.696 1.00 85.56 86 THR A CA 1
ATOM 675 C C . THR A 1 86 ? -21.642 -5.806 38.535 1.00 85.56 86 THR A C 1
ATOM 677 O O . THR A 1 86 ? -22.150 -6.321 39.527 1.00 85.56 86 THR A O 1
ATOM 680 N N . LEU A 1 87 ? -21.986 -6.166 37.295 1.00 85.06 87 LEU A N 1
ATOM 681 C CA . LEU A 1 87 ? -23.072 -7.107 36.999 1.00 85.06 87 LEU A CA 1
ATOM 682 C C . LEU A 1 87 ? -22.605 -8.556 36.824 1.00 85.06 87 LEU A C 1
ATOM 684 O O . LEU A 1 87 ? -23.383 -9.478 37.064 1.00 85.06 87 LEU A O 1
ATOM 688 N N . PHE A 1 88 ? -21.361 -8.767 36.396 1.00 82.94 88 PHE A N 1
ATOM 689 C CA . PHE A 1 88 ? -20.827 -10.087 36.084 1.00 82.94 88 PHE A CA 1
ATOM 690 C C . PHE A 1 88 ?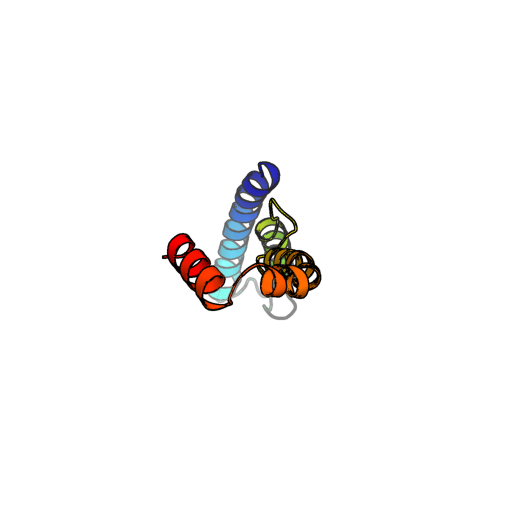 -19.447 -10.285 36.719 1.00 82.94 88 PHE A C 1
ATOM 692 O O . PHE A 1 88 ? -18.582 -9.413 36.643 1.00 82.94 88 PHE A O 1
ATOM 699 N N . SER A 1 89 ? -19.216 -11.471 37.288 1.00 80.44 89 SER A N 1
ATOM 700 C CA . SER A 1 89 ? -17.880 -11.906 37.709 1.00 80.44 89 SER A CA 1
ATOM 701 C C . SER A 1 89 ? -16.957 -12.037 36.492 1.00 80.44 89 SER A C 1
ATOM 703 O O . SER A 1 89 ? -17.387 -12.501 35.433 1.00 80.44 89 SER A O 1
ATOM 705 N N . PHE A 1 90 ? -15.679 -11.671 36.643 1.00 76.94 90 PHE A N 1
ATOM 706 C CA . PHE A 1 90 ? -14.682 -11.707 35.560 1.00 76.94 90 PHE A CA 1
ATOM 707 C C . PHE A 1 90 ? -14.603 -13.072 34.852 1.00 76.94 90 PHE A C 1
ATOM 709 O O . PHE A 1 90 ? -14.519 -13.122 33.628 1.00 76.94 90 PHE A O 1
ATOM 716 N N . GLU A 1 91 ? -14.717 -14.163 35.612 1.00 78.62 91 GLU A N 1
ATOM 717 C CA . GLU A 1 91 ? -14.708 -15.552 35.124 1.00 78.62 91 GLU A CA 1
ATOM 718 C C . GLU A 1 91 ? -15.804 -15.810 34.079 1.00 78.62 91 GLU A C 1
ATOM 720 O O . GLU A 1 91 ? -15.537 -16.354 33.012 1.00 78.62 91 GLU A O 1
ATOM 725 N N . VAL A 1 92 ? -17.023 -15.320 34.328 1.00 80.94 92 VAL A N 1
ATOM 726 C CA . VAL A 1 92 ? -18.177 -15.511 33.434 1.00 80.94 92 VAL A CA 1
ATOM 727 C C . VAL A 1 92 ? -17.995 -14.756 32.117 1.00 80.94 92 VAL A C 1
ATOM 729 O O . VAL A 1 92 ? -18.407 -15.237 31.063 1.00 80.94 92 VAL A O 1
ATOM 732 N N . ILE A 1 93 ? -17.385 -13.567 32.158 1.00 78.75 93 ILE A N 1
ATOM 733 C CA . ILE A 1 93 ? -17.087 -12.783 30.952 1.00 78.75 93 ILE A CA 1
ATOM 734 C C . ILE A 1 93 ? -15.998 -13.485 30.130 1.00 78.75 93 ILE A C 1
ATOM 736 O O . ILE A 1 93 ? -16.123 -13.579 28.907 1.00 78.75 93 ILE A O 1
ATOM 740 N N . LEU A 1 94 ? -14.955 -13.990 30.794 1.00 81.44 94 LEU A N 1
ATOM 741 C CA . LEU A 1 94 ? -13.821 -14.641 30.144 1.00 81.44 94 LEU A CA 1
ATOM 742 C C . LEU A 1 94 ? -14.229 -15.953 29.460 1.00 81.44 94 LEU A C 1
ATOM 744 O O . LEU A 1 94 ? -13.919 -16.133 28.282 1.00 81.44 94 LEU A O 1
ATOM 748 N N . ASP A 1 95 ? -14.997 -16.807 30.143 1.00 83.62 95 ASP A N 1
ATOM 749 C CA . ASP A 1 95 ? -15.503 -18.067 29.579 1.00 83.62 95 ASP A CA 1
ATOM 750 C C . ASP A 1 95 ? -16.352 -17.825 28.326 1.00 83.62 95 ASP A C 1
ATOM 752 O O . ASP A 1 95 ? -16.232 -18.526 27.317 1.00 83.62 95 ASP A O 1
ATOM 756 N N . ARG A 1 96 ? -17.183 -16.778 28.351 1.00 80.50 96 ARG A N 1
ATOM 757 C CA . ARG A 1 96 ? -18.051 -16.428 27.221 1.00 80.50 96 ARG A CA 1
ATOM 758 C C . ARG A 1 96 ? -17.275 -15.846 26.046 1.00 80.50 96 ARG A C 1
ATOM 760 O O . ARG A 1 96 ? -17.652 -16.086 24.904 1.00 80.50 96 ARG A O 1
ATOM 767 N N . PHE A 1 97 ? -16.207 -15.096 26.310 1.00 83.44 97 PHE A N 1
ATOM 768 C CA . PHE A 1 97 ? -15.343 -14.553 25.264 1.00 83.44 97 PHE A CA 1
ATOM 769 C C . PHE A 1 97 ? -14.527 -15.659 24.584 1.00 83.44 97 PHE A C 1
ATOM 771 O O . PHE A 1 97 ? -14.460 -15.702 23.356 1.00 83.44 97 PHE A O 1
ATOM 778 N N . ILE A 1 98 ? -13.966 -16.590 25.364 1.00 83.94 98 ILE A N 1
ATOM 779 C CA . ILE A 1 98 ? -13.210 -17.736 24.842 1.00 83.94 98 ILE A CA 1
ATOM 780 C C . ILE A 1 98 ? -14.108 -18.621 23.970 1.00 83.94 98 ILE A C 1
ATOM 782 O O . ILE A 1 98 ? -13.709 -18.934 22.854 1.00 83.94 98 ILE A O 1
ATOM 786 N N . GLY A 1 99 ? -15.333 -18.935 24.408 1.00 81.31 99 GLY A N 1
ATOM 787 C CA . GLY A 1 99 ? -16.268 -19.763 23.629 1.00 81.31 99 GLY A CA 1
ATOM 788 C C . GLY A 1 99 ? -16.848 -19.114 22.361 1.00 81.31 99 GLY A C 1
ATOM 789 O O . GLY A 1 99 ? -17.546 -19.781 21.606 1.00 81.31 99 GLY A O 1
ATOM 790 N N . ILE A 1 100 ? -16.617 -17.815 22.131 1.00 83.88 100 ILE A N 1
ATOM 791 C CA . ILE A 1 100 ? -16.969 -17.134 20.870 1.00 83.88 100 ILE A CA 1
ATOM 792 C C . ILE A 1 100 ? -15.776 -17.118 19.902 1.00 83.88 100 ILE A C 1
ATOM 794 O O . ILE A 1 100 ? -15.966 -17.085 18.686 1.00 83.88 100 ILE A O 1
ATOM 798 N N . VAL A 1 101 ? -14.550 -17.087 20.432 1.00 78.19 101 VAL A N 1
ATOM 799 C CA . VAL A 1 101 ? -13.311 -16.962 19.646 1.00 78.19 101 VAL A CA 1
ATOM 800 C C . VAL A 1 101 ? -12.738 -18.324 19.235 1.00 78.19 101 VAL A C 1
ATOM 802 O O . VAL A 1 101 ? -12.116 -18.404 18.174 1.00 78.19 101 VAL A O 1
ATOM 805 N N . PHE A 1 102 ? -12.944 -19.364 20.046 1.00 64.31 102 PHE A N 1
ATOM 806 C CA . PHE A 1 102 ? -12.498 -20.744 19.818 1.00 64.31 102 PHE A CA 1
ATOM 807 C C . PHE A 1 102 ? -13.687 -21.683 19.621 1.00 64.31 102 PHE A C 1
ATOM 809 O O . PHE A 1 102 ? -13.555 -22.595 18.774 1.00 64.31 102 PHE A O 1
#